Protein AF-A0A924WJT1-F1 (afdb_monomer_lite)

pLDDT: mean 76.84, std 13.95, range [46.31, 95.0]

Structure (mmCIF, N/CA/C/O backbone):
data_AF-A0A924WJT1-F1
#
_entry.id   AF-A0A924WJT1-F1
#
loop_
_atom_site.group_PDB
_atom_site.id
_atom_site.type_symbol
_atom_site.label_atom_id
_atom_site.label_alt_id
_atom_site.label_comp_id
_atom_site.label_asym_id
_atom_site.label_entity_id
_atom_site.label_seq_id
_atom_site.pdbx_PDB_ins_code
_atom_site.Cartn_x
_atom_site.Cartn_y
_atom_site.Cartn_z
_atom_site.occupancy
_atom_site.B_iso_or_equiv
_atom_site.auth_seq_id
_atom_site.auth_comp_id
_atom_site.auth_asym_id
_atom_site.auth_atom_id
_atom_site.pdbx_PDB_model_num
ATOM 1 N N . MET A 1 1 ? 14.708 37.647 11.989 1.00 60.41 1 MET A N 1
ATOM 2 C CA . MET A 1 1 ? 13.889 36.568 12.599 1.00 60.41 1 MET A CA 1
ATOM 3 C C . MET A 1 1 ? 12.780 36.059 11.674 1.00 60.41 1 MET A C 1
ATOM 5 O O . MET A 1 1 ? 12.821 34.887 11.336 1.00 60.41 1 MET A O 1
ATOM 9 N N . LYS A 1 2 ? 11.864 36.901 11.164 1.00 67.12 2 LYS A N 1
ATOM 10 C CA . LYS A 1 2 ? 10.771 36.461 10.258 1.00 67.12 2 LYS A CA 1
ATOM 11 C C . LYS A 1 2 ? 11.234 35.716 8.988 1.00 67.12 2 LYS A C 1
ATOM 13 O O . LYS A 1 2 ? 10.602 34.750 8.590 1.00 67.12 2 LYS A O 1
ATOM 18 N N . LYS A 1 3 ? 12.367 36.116 8.393 1.00 70.69 3 LYS A N 1
ATOM 19 C CA . LYS A 1 3 ? 12.924 35.493 7.174 1.00 70.69 3 LYS A CA 1
ATOM 20 C C . LYS A 1 3 ? 13.414 34.051 7.388 1.00 70.69 3 LYS A C 1
ATOM 22 O O . LYS A 1 3 ? 13.199 33.212 6.528 1.00 70.69 3 LYS A O 1
ATOM 27 N N . HIS A 1 4 ? 14.010 33.751 8.545 1.00 77.12 4 HIS A N 1
ATOM 28 C CA . HIS A 1 4 ? 14.451 32.389 8.883 1.00 77.12 4 HIS A CA 1
ATOM 29 C C . HIS A 1 4 ? 13.271 31.475 9.222 1.00 77.12 4 HIS A C 1
ATOM 31 O O . HIS A 1 4 ? 13.292 30.298 8.890 1.00 77.12 4 HIS A O 1
ATOM 37 N N . LEU A 1 5 ? 12.218 32.037 9.822 1.00 77.81 5 LEU A N 1
ATOM 38 C CA . LEU A 1 5 ? 10.979 31.320 10.122 1.00 77.81 5 LEU A CA 1
ATOM 39 C C . LEU A 1 5 ? 10.220 30.950 8.836 1.00 77.81 5 LEU A C 1
ATOM 41 O O . LEU A 1 5 ? 9.711 29.841 8.721 1.00 77.81 5 LEU A O 1
ATOM 45 N N . LEU A 1 6 ? 10.231 31.843 7.840 1.00 82.25 6 LEU A N 1
ATOM 46 C CA . LEU A 1 6 ? 9.709 31.570 6.499 1.00 82.25 6 LEU A CA 1
ATOM 47 C C . LEU A 1 6 ? 10.508 30.462 5.792 1.00 82.25 6 LEU A C 1
ATOM 49 O O . LEU A 1 6 ? 9.922 29.545 5.231 1.00 82.25 6 LEU A O 1
ATOM 53 N N . PHE A 1 7 ? 11.841 30.519 5.857 1.00 81.25 7 PHE A N 1
ATOM 54 C CA . PHE A 1 7 ? 12.711 29.515 5.238 1.00 81.25 7 PHE A CA 1
ATOM 55 C C . PHE A 1 7 ? 12.504 28.123 5.851 1.00 81.25 7 PHE A C 1
ATOM 57 O O . PHE A 1 7 ? 12.396 27.132 5.137 1.00 81.25 7 PHE A O 1
ATOM 64 N N . LEU A 1 8 ? 12.370 28.060 7.177 1.00 82.06 8 LEU A N 1
ATOM 65 C CA . LEU A 1 8 ? 12.122 26.817 7.899 1.00 82.06 8 LEU A CA 1
ATOM 66 C C . LEU A 1 8 ? 10.729 26.243 7.593 1.00 82.06 8 LEU A C 1
ATOM 68 O O . LEU A 1 8 ? 10.598 25.034 7.432 1.00 82.06 8 LEU A O 1
ATOM 72 N N . ALA A 1 9 ? 9.713 27.097 7.429 1.00 82.06 9 ALA A N 1
ATOM 73 C CA . ALA A 1 9 ? 8.381 26.676 6.994 1.00 82.06 9 ALA A CA 1
ATOM 74 C C . ALA A 1 9 ? 8.383 26.096 5.566 1.00 82.06 9 ALA A C 1
ATOM 76 O O . ALA A 1 9 ? 7.733 25.083 5.321 1.00 82.06 9 ALA A O 1
ATOM 77 N N . ILE A 1 10 ? 9.153 26.684 4.642 1.00 81.44 10 ILE A N 1
ATOM 78 C CA . ILE A 1 10 ? 9.308 26.169 3.270 1.00 81.44 10 ILE A CA 1
ATOM 79 C C . ILE A 1 10 ? 10.002 24.799 3.282 1.00 81.44 10 ILE A C 1
ATOM 81 O O . ILE A 1 10 ? 9.526 23.865 2.641 1.00 81.44 10 ILE A O 1
ATOM 85 N N . CYS A 1 11 ? 11.071 24.636 4.070 1.00 77.88 11 CYS A N 1
ATOM 86 C CA . CYS A 1 11 ? 11.746 23.344 4.223 1.00 77.88 11 CYS A CA 1
ATOM 87 C C . CYS A 1 11 ? 10.828 22.255 4.808 1.00 77.88 11 CYS A C 1
ATOM 89 O O . CYS A 1 11 ? 10.923 21.101 4.397 1.00 77.88 11 CYS A O 1
ATOM 91 N N . LEU A 1 12 ? 9.933 22.609 5.735 1.00 75.06 12 LEU A N 1
ATOM 92 C CA . LEU A 1 12 ? 8.971 21.676 6.334 1.00 75.06 12 LEU A CA 1
ATOM 93 C C . LEU A 1 12 ? 7.857 21.267 5.361 1.00 75.06 12 LEU A C 1
ATOM 95 O O . LEU A 1 12 ? 7.442 20.113 5.369 1.00 75.06 12 LEU A O 1
ATOM 99 N N . LEU A 1 13 ? 7.406 22.178 4.494 1.00 68.31 13 LEU A N 1
ATOM 100 C CA . LEU A 1 13 ? 6.391 21.885 3.477 1.00 68.31 13 LEU A CA 1
ATOM 101 C C . LEU A 1 13 ? 6.925 20.971 2.362 1.00 68.31 13 LEU A C 1
ATOM 103 O O . LEU A 1 13 ? 6.201 20.087 1.907 1.00 68.31 13 LEU A O 1
ATOM 107 N N . CYS A 1 14 ? 8.199 21.104 1.976 1.00 62.06 14 CYS A N 1
ATOM 108 C CA . CYS A 1 14 ? 8.817 20.230 0.969 1.00 62.06 14 CYS A CA 1
ATOM 109 C C . CYS A 1 14 ? 8.945 18.762 1.418 1.00 62.06 14 CYS A C 1
ATOM 111 O O . CYS A 1 14 ? 9.008 17.871 0.578 1.00 62.06 14 CYS A O 1
ATOM 113 N N . GLN A 1 15 ? 8.952 18.487 2.726 1.00 59.19 15 GLN A N 1
ATOM 114 C CA . GLN A 1 15 ? 9.058 17.122 3.264 1.00 59.19 15 GLN A CA 1
ATOM 115 C C . GLN A 1 15 ? 7.746 16.324 3.130 1.00 59.19 15 GLN A C 1
ATOM 117 O O . GLN A 1 15 ? 7.765 15.097 3.181 1.00 59.19 15 GLN A O 1
ATOM 122 N N . ILE A 1 16 ? 6.601 16.992 2.938 1.00 58.28 16 ILE A N 1
ATOM 123 C CA . ILE A 1 16 ? 5.276 16.345 2.926 1.00 58.28 16 ILE A CA 1
ATOM 124 C C . ILE A 1 16 ? 5.016 15.619 1.594 1.00 58.28 16 ILE A C 1
ATOM 126 O O . ILE A 1 16 ? 4.331 14.598 1.568 1.00 58.28 16 ILE A O 1
ATOM 130 N N . ALA A 1 17 ? 5.607 16.090 0.492 1.00 53.09 17 ALA A N 1
ATOM 131 C CA . ALA A 1 17 ? 5.424 15.487 -0.830 1.00 53.09 17 ALA A CA 1
ATOM 132 C C . ALA A 1 17 ? 6.140 14.130 -0.993 1.00 53.09 17 ALA A C 1
ATOM 134 O O . ALA A 1 17 ? 5.740 13.324 -1.827 1.00 53.09 17 ALA A O 1
ATOM 135 N N . GLY A 1 18 ? 7.172 13.848 -0.188 1.00 52.66 18 GLY A N 1
ATOM 136 C CA . GLY A 1 18 ? 8.034 12.671 -0.360 1.00 52.66 18 GLY A CA 1
ATOM 137 C C . GLY A 1 18 ? 7.516 11.357 0.235 1.00 52.66 18 GLY A C 1
ATOM 138 O O . GLY A 1 18 ? 8.178 10.335 0.085 1.00 52.66 18 GLY A O 1
ATOM 139 N N . ILE A 1 19 ? 6.374 11.355 0.934 1.00 55.25 19 ILE A N 1
ATOM 140 C CA . ILE A 1 19 ? 5.909 10.185 1.714 1.00 55.25 19 ILE A CA 1
ATOM 141 C C . ILE A 1 19 ? 4.633 9.557 1.121 1.00 55.25 19 ILE A C 1
ATOM 143 O O . ILE A 1 19 ? 4.160 8.520 1.586 1.00 55.25 19 ILE A O 1
ATOM 147 N N . SER A 1 20 ? 4.064 10.135 0.062 1.00 53.59 20 SER A N 1
ATOM 148 C CA . SER A 1 20 ? 2.822 9.613 -0.508 1.00 53.59 20 SER A CA 1
ATOM 149 C C . SER A 1 20 ? 3.093 8.477 -1.500 1.00 53.59 20 SER A C 1
ATOM 151 O O . SER A 1 20 ? 3.482 8.715 -2.641 1.00 53.59 20 SER A O 1
ATOM 153 N N . GLN A 1 21 ? 2.858 7.227 -1.081 1.00 66.00 21 GLN A N 1
ATOM 154 C CA . GLN A 1 21 ? 2.822 6.054 -1.968 1.00 66.00 21 GLN A CA 1
ATOM 155 C C . GLN A 1 21 ? 1.516 6.042 -2.776 1.00 66.00 21 GLN A C 1
ATOM 157 O O . GLN A 1 21 ? 0.631 5.208 -2.576 1.00 66.00 21 GLN A O 1
ATOM 162 N N . THR A 1 22 ? 1.366 7.041 -3.639 1.00 77.50 22 THR A N 1
ATOM 163 C CA . THR A 1 22 ? 0.240 7.142 -4.569 1.00 77.50 22 THR A CA 1
ATOM 164 C C . THR A 1 22 ? 0.435 6.211 -5.757 1.00 77.50 22 THR A C 1
ATOM 166 O O . THR A 1 22 ? 1.542 5.763 -6.054 1.00 77.50 22 THR A O 1
ATOM 169 N N . LEU A 1 23 ? -0.683 5.875 -6.391 1.00 83.50 23 LEU A N 1
ATOM 170 C CA . LEU A 1 23 ? -0.700 5.179 -7.669 1.00 83.50 23 LEU A CA 1
ATOM 171 C C . LEU A 1 23 ? 0.066 6.038 -8.694 1.00 83.50 23 LEU A C 1
ATOM 173 O O . LEU A 1 23 ? -0.112 7.259 -8.665 1.00 83.5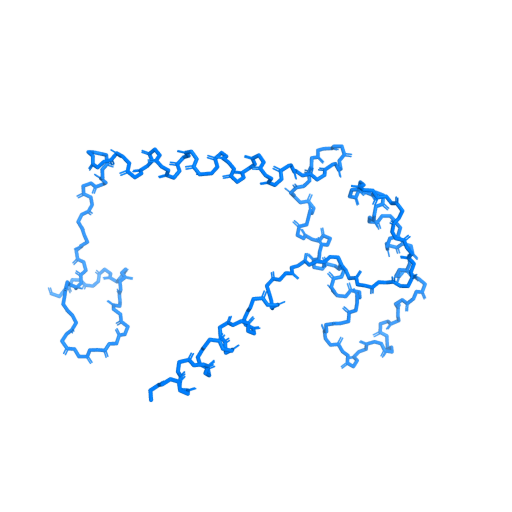0 23 LEU A O 1
ATOM 177 N N . PRO A 1 24 ? 0.933 5.457 -9.542 1.00 83.38 24 PRO A N 1
ATOM 178 C CA . PRO A 1 24 ? 1.688 6.247 -10.505 1.00 83.38 24 PRO A CA 1
ATOM 179 C C . PRO A 1 24 ? 0.757 6.932 -11.504 1.00 83.38 24 PRO A C 1
ATOM 181 O O . PRO A 1 24 ? -0.336 6.443 -11.793 1.00 83.38 24 PRO A O 1
ATOM 184 N N . GLU A 1 25 ? 1.213 8.061 -12.035 1.00 81.88 25 GLU A N 1
ATOM 185 C CA . GL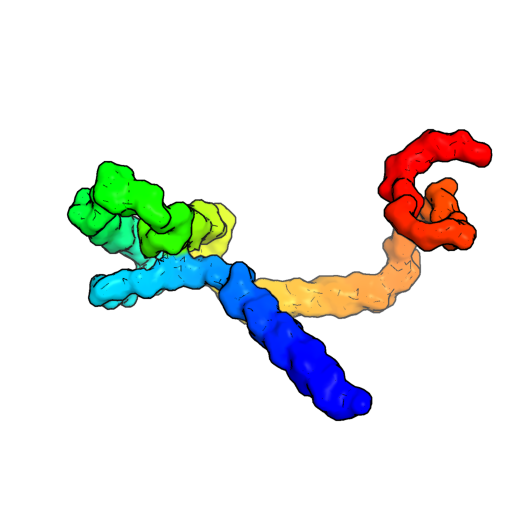U A 1 25 ? 0.574 8.702 -13.178 1.00 81.88 25 GLU A CA 1
ATOM 186 C C . GLU A 1 25 ? 0.914 7.882 -14.427 1.00 81.88 25 GLU A C 1
ATOM 188 O O . GLU A 1 25 ? 2.085 7.635 -14.719 1.00 81.88 25 GLU A O 1
ATOM 193 N N . VAL A 1 26 ? -0.126 7.398 -15.101 1.00 84.25 26 VAL A N 1
ATOM 194 C CA . VAL A 1 26 ? -0.046 6.556 -16.297 1.00 84.25 26 VAL A CA 1
ATOM 195 C C . VAL A 1 26 ? -0.979 7.157 -17.342 1.00 84.25 26 VAL A C 1
ATOM 197 O O . VAL A 1 26 ? -2.037 7.679 -16.981 1.00 84.25 26 VAL A O 1
ATOM 200 N N . ASP A 1 27 ? -0.620 7.063 -18.620 1.00 81.88 27 ASP A N 1
ATOM 201 C CA . ASP A 1 27 ? -1.400 7.660 -19.712 1.00 81.88 27 ASP A CA 1
ATOM 202 C C . ASP A 1 27 ? -2.788 7.020 -19.871 1.00 81.88 27 ASP A C 1
ATOM 204 O O . ASP A 1 27 ? -3.744 7.658 -20.321 1.00 81.88 27 ASP A O 1
ATOM 208 N N . THR A 1 28 ? -2.940 5.761 -19.452 1.00 82.25 28 THR A N 1
ATOM 209 C CA . THR A 1 28 ? -4.234 5.079 -19.466 1.00 82.25 28 THR A CA 1
ATOM 210 C C . THR A 1 28 ? -5.087 5.460 -18.252 1.00 82.25 28 THR A C 1
ATOM 212 O O . THR A 1 28 ? -4.662 5.231 -17.114 1.00 82.25 28 THR A O 1
ATOM 215 N N . PRO A 1 29 ? -6.329 5.950 -18.444 1.00 84.88 29 PRO A N 1
ATOM 216 C CA . PRO A 1 29 ? -7.211 6.267 -17.332 1.00 84.88 29 PRO A CA 1
ATOM 217 C C . PRO A 1 29 ? -7.616 4.996 -16.579 1.00 84.88 29 PRO A C 1
ATOM 219 O O . PRO A 1 29 ? -8.115 4.020 -17.150 1.00 84.88 29 PRO A O 1
ATOM 222 N N . ILE A 1 30 ? -7.437 5.024 -15.264 1.00 85.19 30 ILE A N 1
ATOM 223 C CA . ILE A 1 30 ? -7.745 3.897 -14.386 1.00 85.19 30 ILE A CA 1
ATOM 224 C C . ILE A 1 30 ? -9.248 3.877 -14.141 1.00 85.19 30 ILE A C 1
ATOM 226 O O . ILE A 1 30 ? -9.818 4.799 -13.556 1.00 85.19 30 ILE A O 1
ATOM 230 N N . THR A 1 31 ? -9.904 2.844 -14.661 1.00 83.44 31 THR A N 1
ATOM 231 C CA . THR A 1 31 ? -11.370 2.811 -14.772 1.00 83.44 31 THR A CA 1
ATOM 232 C C . THR A 1 31 ? -12.027 2.248 -13.514 1.00 83.44 31 THR A C 1
ATOM 234 O O . THR A 1 31 ? -13.166 2.590 -13.196 1.00 83.44 31 THR A O 1
ATOM 237 N N . SER A 1 32 ? -11.300 1.402 -12.781 1.00 87.62 32 SER A N 1
ATOM 238 C CA . SER A 1 32 ? -11.806 0.716 -11.597 1.00 87.62 32 SER A CA 1
ATOM 239 C C . SER A 1 32 ? -11.383 1.373 -10.284 1.00 87.62 32 SER A C 1
ATOM 241 O O . SER A 1 32 ? -10.359 2.045 -10.178 1.00 87.62 32 SER A O 1
ATOM 243 N N . ARG A 1 33 ? -12.192 1.132 -9.249 1.00 88.31 33 ARG A N 1
ATOM 244 C CA . ARG A 1 33 ? -11.894 1.438 -7.843 1.00 88.31 33 ARG A CA 1
ATOM 245 C C . ARG A 1 33 ? -11.540 0.196 -7.023 1.00 88.31 33 ARG A C 1
ATOM 247 O O . ARG A 1 33 ? -11.299 0.327 -5.825 1.00 88.31 33 ARG A O 1
ATOM 254 N N . ASN A 1 34 ? -11.542 -0.988 -7.632 1.00 94.06 34 ASN A N 1
ATOM 255 C CA . ASN A 1 34 ? -11.187 -2.244 -6.984 1.00 94.06 34 ASN A CA 1
ATOM 256 C C . ASN A 1 34 ? -9.696 -2.544 -7.186 1.00 94.06 34 ASN A C 1
ATOM 258 O O . ASN A 1 34 ? -9.183 -2.427 -8.295 1.00 94.06 34 ASN A O 1
ATOM 262 N N . TYR A 1 35 ? -9.000 -2.955 -6.126 1.00 94.31 35 TYR A N 1
ATOM 263 C CA . TYR A 1 35 ? -7.567 -3.243 -6.177 1.00 94.31 35 TYR A CA 1
ATOM 264 C C . TYR A 1 35 ? -7.195 -4.314 -7.207 1.00 94.31 35 TYR A C 1
ATOM 266 O O . TYR A 1 35 ? -6.209 -4.141 -7.923 1.00 94.31 35 TYR A O 1
ATOM 274 N N . PHE A 1 36 ? -7.970 -5.397 -7.308 1.00 95.00 36 PHE A N 1
ATOM 275 C CA . PHE A 1 36 ? -7.662 -6.497 -8.222 1.00 95.00 36 PHE A CA 1
ATOM 276 C C . PHE A 1 36 ? -7.803 -6.072 -9.682 1.00 95.00 36 PHE A C 1
ATOM 278 O O . PHE A 1 36 ? -6.930 -6.373 -10.492 1.00 95.00 36 PHE A O 1
ATOM 285 N N . GLU A 1 37 ? -8.852 -5.315 -9.998 1.00 94.94 37 GLU A N 1
ATOM 286 C CA . GLU A 1 37 ? -9.077 -4.782 -11.345 1.00 94.94 37 GLU A CA 1
ATOM 287 C C . GLU A 1 37 ? -8.006 -3.750 -11.727 1.00 94.94 37 GLU A C 1
ATOM 289 O O . GLU A 1 37 ? -7.493 -3.784 -12.843 1.00 94.94 37 GLU A O 1
ATOM 294 N N . ILE A 1 38 ? -7.601 -2.881 -10.789 1.00 93.94 38 ILE A N 1
ATOM 295 C CA . ILE A 1 38 ? -6.497 -1.931 -11.001 1.00 93.94 38 ILE A CA 1
ATOM 296 C C . ILE A 1 38 ? -5.190 -2.680 -11.286 1.00 93.94 38 ILE A C 1
ATOM 298 O O . ILE A 1 38 ? -4.477 -2.329 -12.223 1.00 93.94 38 ILE A O 1
ATOM 302 N N . CYS A 1 39 ? -4.878 -3.721 -10.506 1.00 94.31 39 CYS A N 1
ATOM 303 C CA . CYS A 1 39 ? -3.677 -4.525 -10.728 1.00 94.31 39 CYS A CA 1
ATOM 304 C C . CYS A 1 39 ? -3.720 -5.233 -12.080 1.00 94.31 39 CYS A C 1
ATOM 306 O O . CYS A 1 39 ? -2.727 -5.224 -12.790 1.00 94.31 39 CYS A O 1
ATOM 308 N N . GLN A 1 40 ? -4.863 -5.805 -12.462 1.00 94.69 40 GLN A N 1
ATOM 309 C CA . GLN A 1 40 ? -5.015 -6.465 -13.756 1.00 94.69 40 GLN A CA 1
ATOM 310 C C . GLN A 1 40 ? -4.805 -5.485 -14.919 1.00 94.69 40 GLN A C 1
ATOM 312 O O . GLN A 1 40 ? -4.112 -5.815 -15.878 1.00 94.69 40 GLN A O 1
ATOM 317 N N . GLN A 1 41 ? -5.376 -4.280 -14.825 1.00 93.38 41 GLN A N 1
ATOM 318 C CA . GLN A 1 41 ? -5.219 -3.240 -15.840 1.00 93.38 41 GLN A CA 1
ATOM 319 C C . GLN A 1 41 ? -3.757 -2.790 -15.961 1.00 93.38 41 GLN A C 1
ATOM 321 O O . GLN A 1 41 ? -3.227 -2.715 -17.066 1.00 93.38 41 GLN A O 1
ATOM 326 N N . LEU A 1 42 ? -3.098 -2.501 -14.836 1.00 92.94 42 LEU A N 1
ATOM 327 C CA . LEU A 1 42 ? -1.721 -2.007 -14.835 1.00 92.94 42 LEU A CA 1
ATOM 328 C C . LEU A 1 42 ? -0.699 -3.101 -15.156 1.00 92.94 42 LEU A C 1
ATOM 330 O O . LEU A 1 42 ? 0.290 -2.815 -15.820 1.00 92.94 42 LEU A O 1
ATOM 334 N N . ASP A 1 43 ? -0.947 -4.348 -14.754 1.00 93.94 43 ASP A N 1
ATOM 335 C CA . ASP A 1 43 ? -0.133 -5.490 -15.177 1.00 93.94 43 ASP A CA 1
ATOM 336 C C . ASP A 1 43 ? -0.190 -5.664 -16.701 1.00 93.94 43 ASP A C 1
ATOM 338 O O . ASP A 1 43 ? 0.836 -5.942 -17.311 1.00 93.94 43 ASP A O 1
ATOM 342 N N . ALA A 1 44 ? -1.357 -5.461 -17.325 1.00 93.06 44 ALA A N 1
ATOM 343 C CA . ALA A 1 44 ? -1.483 -5.500 -18.781 1.00 93.06 44 ALA A CA 1
ATOM 344 C C . ALA A 1 44 ? -0.787 -4.310 -19.462 1.00 93.06 44 ALA A C 1
ATOM 346 O O . ALA A 1 44 ? -0.126 -4.501 -20.475 1.00 93.06 44 ALA A O 1
ATOM 347 N N . TYR A 1 45 ? -0.902 -3.104 -18.895 1.00 91.69 45 TYR A N 1
ATOM 348 C CA . TYR A 1 45 ? -0.229 -1.906 -19.405 1.00 91.69 45 TYR A CA 1
ATOM 349 C C . TYR A 1 45 ? 1.298 -2.057 -19.390 1.00 91.69 45 TYR A C 1
ATOM 351 O O . TYR A 1 45 ? 1.955 -1.922 -20.416 1.00 91.69 45 TYR A O 1
ATOM 359 N N . PHE A 1 46 ? 1.868 -2.404 -18.234 1.00 91.44 46 PHE A N 1
ATOM 360 C CA . PHE A 1 46 ? 3.316 -2.545 -18.093 1.00 91.44 46 PHE A CA 1
ATOM 361 C C . PHE A 1 46 ? 3.866 -3.825 -18.732 1.00 91.44 46 PHE A C 1
ATOM 363 O O . PHE A 1 46 ? 5.075 -3.968 -18.811 1.00 91.44 46 PHE A O 1
ATOM 370 N N . ALA A 1 47 ? 3.029 -4.759 -19.187 1.00 91.00 47 ALA A N 1
ATOM 371 C CA . ALA A 1 47 ? 3.509 -5.884 -19.989 1.00 91.00 47 ALA A CA 1
ATOM 372 C C . ALA A 1 47 ? 3.918 -5.466 -21.413 1.00 91.00 47 ALA A C 1
ATOM 374 O O . ALA A 1 47 ? 4.724 -6.164 -22.020 1.00 91.00 47 ALA A O 1
ATOM 375 N N . ASP A 1 48 ? 3.347 -4.373 -21.929 1.00 88.19 48 ASP A N 1
ATOM 376 C CA . ASP A 1 48 ? 3.627 -3.832 -23.266 1.00 88.19 48 ASP A CA 1
ATOM 377 C C . ASP A 1 48 ? 4.579 -2.627 -23.197 1.00 88.19 48 ASP A C 1
ATOM 379 O O . ASP A 1 48 ? 5.492 -2.509 -24.003 1.00 88.19 48 ASP A O 1
ATOM 383 N N . GLU A 1 49 ? 4.400 -1.763 -22.192 1.00 85.38 49 GLU A N 1
ATOM 384 C CA . GLU A 1 49 ? 5.141 -0.500 -22.072 1.00 85.38 49 GLU A CA 1
ATOM 385 C C . GLU A 1 49 ? 6.533 -0.645 -21.432 1.00 85.38 49 GLU A C 1
ATOM 387 O O . GLU A 1 49 ? 7.428 0.141 -21.719 1.00 85.38 49 GLU A O 1
ATOM 392 N N . TYR A 1 50 ? 6.722 -1.593 -20.508 1.00 83.62 50 TYR A N 1
ATOM 393 C CA . TYR A 1 50 ? 7.963 -1.673 -19.732 1.00 83.62 50 TYR A CA 1
ATOM 394 C C . TYR A 1 50 ? 9.030 -2.491 -20.464 1.00 83.62 50 TYR A C 1
ATOM 396 O O . TYR A 1 50 ? 8.900 -3.713 -20.585 1.00 83.62 50 TYR A O 1
ATOM 404 N N . ASP A 1 51 ? 10.126 -1.837 -20.849 1.00 82.12 51 ASP A N 1
ATOM 405 C CA . ASP A 1 51 ? 11.329 -2.492 -21.362 1.00 82.12 51 ASP A CA 1
ATOM 406 C C . ASP A 1 51 ? 12.456 -2.416 -20.322 1.00 82.12 51 ASP A C 1
ATOM 408 O O . ASP A 1 51 ? 12.971 -1.349 -19.991 1.00 82.12 51 ASP A O 1
ATOM 412 N N . ALA A 1 52 ? 12.857 -3.575 -19.793 1.00 76.00 52 ALA A N 1
ATOM 413 C CA . ALA A 1 52 ? 13.883 -3.667 -18.759 1.00 76.00 52 ALA A CA 1
ATOM 414 C C . ALA A 1 52 ? 15.281 -3.237 -19.237 1.00 76.00 52 ALA A C 1
ATOM 416 O O . ALA A 1 52 ? 16.094 -2.836 -18.400 1.00 76.00 52 ALA A O 1
ATOM 417 N N . ASP A 1 53 ? 15.564 -3.330 -20.538 1.00 72.31 53 ASP A N 1
ATOM 418 C CA . ASP A 1 53 ? 16.862 -2.969 -21.103 1.00 72.31 53 ASP A CA 1
ATOM 419 C C . ASP A 1 53 ? 16.947 -1.454 -21.358 1.00 72.31 53 ASP A C 1
ATOM 421 O O . ASP A 1 53 ? 17.986 -0.848 -21.080 1.00 72.31 53 ASP A O 1
ATOM 425 N N . GLU A 1 54 ? 15.850 -0.817 -21.788 1.00 72.75 54 GLU A N 1
ATOM 426 C CA . GLU A 1 54 ? 15.786 0.636 -22.027 1.00 72.75 54 GLU A CA 1
ATOM 427 C C . GLU A 1 54 ? 15.547 1.452 -20.738 1.00 72.75 54 GLU A C 1
ATOM 429 O O . GLU A 1 54 ? 16.162 2.502 -20.546 1.00 72.75 54 GLU A O 1
ATOM 434 N N . ASP A 1 55 ? 14.752 0.949 -19.786 1.00 70.12 55 ASP A N 1
ATOM 435 C CA . ASP A 1 55 ? 14.387 1.673 -18.553 1.00 70.12 55 ASP A CA 1
ATOM 436 C C . ASP A 1 55 ? 15.432 1.596 -17.419 1.00 70.12 55 ASP A C 1
ATOM 438 O O . ASP A 1 55 ? 15.150 1.926 -16.258 1.00 70.12 55 ASP A O 1
ATOM 442 N N . THR A 1 56 ? 16.668 1.186 -17.715 1.00 66.81 56 THR A N 1
ATOM 443 C CA . THR A 1 56 ? 17.752 1.075 -16.718 1.00 66.81 56 THR A CA 1
ATOM 444 C C . THR A 1 56 ? 18.243 2.422 -16.175 1.00 66.81 56 THR A C 1
ATOM 446 O O . THR A 1 56 ? 18.893 2.463 -15.126 1.00 66.81 56 THR A O 1
ATOM 449 N N . GLU A 1 57 ? 17.930 3.533 -16.846 1.00 66.00 57 GLU A N 1
ATOM 450 C CA . GLU A 1 57 ? 18.484 4.855 -16.529 1.00 66.00 57 GLU A CA 1
ATOM 451 C C . GLU A 1 57 ? 17.801 5.538 -15.321 1.00 66.00 57 GLU A C 1
ATOM 453 O O . GLU A 1 57 ? 18.407 6.386 -14.658 1.00 66.00 57 GLU A O 1
ATOM 458 N N . CYS A 1 58 ? 16.572 5.138 -14.958 1.00 68.00 58 CYS A N 1
ATOM 459 C CA . CYS A 1 58 ? 15.816 5.735 -13.850 1.00 68.00 58 CYS A CA 1
ATOM 460 C C . CYS A 1 58 ? 15.374 4.706 -12.797 1.00 68.00 58 CYS A C 1
ATOM 462 O O . CYS A 1 58 ? 14.435 3.937 -12.985 1.00 68.00 58 CYS A O 1
ATOM 464 N N . TRP A 1 59 ? 15.997 4.769 -11.616 1.00 72.38 59 TRP A N 1
ATOM 465 C CA . TRP A 1 59 ? 15.722 3.877 -10.480 1.00 72.38 59 TRP A CA 1
ATOM 466 C C . TRP A 1 59 ? 14.304 3.990 -9.877 1.00 72.38 59 TRP A C 1
ATOM 468 O O . TRP A 1 59 ? 13.897 3.109 -9.120 1.00 72.38 59 TRP A O 1
ATOM 478 N N . ASP A 1 60 ? 13.557 5.061 -10.174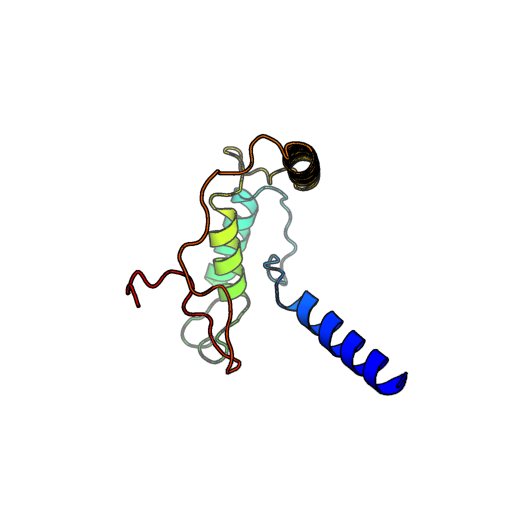 1.00 78.62 60 ASP A N 1
ATOM 479 C CA . ASP A 1 60 ? 12.191 5.308 -9.674 1.00 78.62 60 ASP A CA 1
ATOM 480 C C . ASP A 1 60 ? 11.229 5.650 -10.829 1.00 78.62 60 ASP A C 1
ATOM 482 O O . ASP A 1 60 ? 10.496 6.646 -10.799 1.00 78.62 60 ASP A O 1
ATOM 486 N N . ASN A 1 61 ? 11.256 4.822 -11.876 1.00 85.56 61 ASN A N 1
ATOM 487 C CA . ASN A 1 61 ? 10.320 4.904 -12.996 1.00 85.56 61 ASN A CA 1
ATOM 488 C C . ASN A 1 61 ? 8.869 4.554 -12.576 1.00 85.56 61 ASN A C 1
ATOM 490 O O . ASN A 1 61 ? 8.592 4.115 -11.451 1.00 85.56 61 ASN A O 1
ATOM 494 N N . SER A 1 62 ? 7.911 4.773 -13.482 1.00 87.75 62 SER A N 1
ATOM 495 C CA . SER A 1 62 ? 6.483 4.539 -13.215 1.00 87.75 62 SER A CA 1
ATOM 496 C C . SER A 1 62 ? 6.170 3.078 -12.874 1.00 87.75 62 SER A C 1
ATOM 498 O O . SER A 1 62 ? 5.332 2.825 -12.004 1.00 87.75 62 SER A O 1
ATOM 500 N N . PHE A 1 63 ? 6.890 2.123 -13.468 1.00 88.81 63 PHE A N 1
ATOM 501 C CA . PHE A 1 63 ? 6.752 0.702 -13.156 1.00 88.81 63 PHE A CA 1
ATOM 502 C C . PHE A 1 63 ? 7.194 0.378 -11.721 1.00 88.81 63 PHE A C 1
ATOM 504 O O . PHE A 1 63 ? 6.468 -0.276 -10.973 1.00 88.81 63 PHE A O 1
ATOM 511 N N . VAL A 1 64 ? 8.338 0.896 -11.272 1.00 88.38 64 VAL A N 1
ATOM 512 C CA . VAL A 1 64 ? 8.833 0.716 -9.897 1.00 88.38 64 VAL A CA 1
ATOM 513 C C . VAL A 1 64 ? 7.862 1.327 -8.883 1.00 88.38 64 VAL A C 1
ATOM 515 O O . VAL A 1 64 ? 7.571 0.717 -7.847 1.00 88.38 64 VAL A O 1
ATOM 518 N N . LYS A 1 65 ? 7.303 2.505 -9.183 1.00 89.00 65 LYS A N 1
ATOM 519 C CA . LYS A 1 65 ? 6.261 3.137 -8.357 1.00 89.00 65 LYS A CA 1
ATOM 520 C C . LYS A 1 65 ? 5.004 2.274 -8.280 1.00 89.00 65 LYS A C 1
ATOM 522 O O . LYS A 1 65 ? 4.485 2.064 -7.180 1.00 89.00 65 LYS A O 1
ATOM 527 N N . TYR A 1 66 ? 4.560 1.724 -9.412 1.00 92.06 66 TYR A N 1
ATOM 528 C CA . TYR A 1 66 ? 3.454 0.771 -9.466 1.00 92.06 66 TYR A CA 1
ATOM 529 C C . TYR A 1 66 ? 3.730 -0.458 -8.593 1.00 92.06 66 TYR A C 1
ATOM 531 O O . TYR A 1 66 ? 2.903 -0.797 -7.750 1.00 92.06 66 TYR A O 1
ATOM 539 N N . GLN A 1 67 ? 4.904 -1.080 -8.707 1.00 91.31 67 GLN A N 1
ATOM 540 C CA . GLN A 1 67 ? 5.256 -2.258 -7.906 1.00 91.31 67 GLN A CA 1
ATOM 541 C C . GLN A 1 67 ? 5.270 -1.959 -6.403 1.00 91.31 67 GLN A C 1
ATOM 543 O O . GLN A 1 67 ? 4.761 -2.745 -5.600 1.00 91.31 67 GLN A O 1
ATOM 548 N N . ARG A 1 68 ? 5.790 -0.791 -6.004 1.00 90.69 68 ARG A N 1
ATOM 549 C CA . ARG A 1 68 ? 5.773 -0.334 -4.607 1.00 90.69 68 ARG A CA 1
ATOM 550 C C . ARG A 1 68 ? 4.342 -0.162 -4.098 1.00 90.69 68 ARG A C 1
ATOM 552 O O . ARG A 1 68 ? 4.018 -0.639 -3.010 1.00 90.69 68 ARG A O 1
ATOM 559 N N . TRP A 1 69 ? 3.483 0.468 -4.898 1.00 92.94 69 TRP A N 1
ATOM 560 C CA . TRP A 1 69 ? 2.063 0.630 -4.594 1.00 92.94 69 TRP A CA 1
ATOM 561 C C . TRP A 1 69 ? 1.338 -0.724 -4.502 1.00 92.94 69 TRP A C 1
ATOM 563 O O . TRP A 1 69 ? 0.629 -0.978 -3.525 1.00 92.94 69 TRP A O 1
ATOM 573 N N . LYS A 1 70 ? 1.570 -1.627 -5.464 1.00 94.19 70 LYS A N 1
ATOM 574 C CA . LYS A 1 70 ? 0.981 -2.972 -5.528 1.00 94.19 70 LYS A CA 1
ATOM 575 C C . LYS A 1 70 ? 1.340 -3.788 -4.292 1.00 94.19 70 LYS A C 1
ATOM 577 O O . LYS A 1 70 ? 0.452 -4.372 -3.670 1.00 94.19 70 LYS A O 1
ATOM 582 N N . TRP A 1 71 ? 2.618 -3.784 -3.908 1.00 92.44 71 TRP A N 1
ATOM 583 C CA . TRP A 1 71 ? 3.115 -4.455 -2.707 1.00 92.44 71 TRP A CA 1
ATOM 584 C C . TRP A 1 71 ? 2.520 -3.866 -1.426 1.00 92.44 71 TRP A C 1
ATOM 586 O O . TRP A 1 71 ? 2.099 -4.611 -0.543 1.00 92.44 71 TRP A O 1
ATOM 596 N N . TRP A 1 72 ? 2.441 -2.536 -1.329 1.00 91.50 72 TRP A N 1
ATOM 597 C CA . TRP A 1 72 ? 1.865 -1.867 -0.165 1.00 91.50 72 TRP A CA 1
ATOM 598 C C . TRP A 1 72 ? 0.392 -2.233 0.037 1.00 91.50 72 TRP A C 1
ATOM 600 O O . TRP A 1 72 ? -0.030 -2.511 1.160 1.00 91.50 72 TRP A O 1
ATOM 610 N N . TRP A 1 73 ? -0.403 -2.271 -1.030 1.00 92.38 73 TRP A N 1
ATOM 611 C CA . TRP A 1 73 ? -1.836 -2.532 -0.907 1.00 92.38 73 TRP A CA 1
ATOM 612 C C . TRP A 1 73 ? -2.214 -4.007 -0.806 1.00 92.38 73 TRP A C 1
ATOM 614 O O . TRP A 1 73 ? -3.272 -4.290 -0.249 1.00 92.38 73 TRP A O 1
ATOM 624 N N . ARG A 1 74 ? -1.341 -4.932 -1.228 1.00 92.44 74 ARG A N 1
ATOM 625 C CA . ARG A 1 74 ? -1.585 -6.387 -1.226 1.00 92.44 74 ARG A CA 1
ATOM 626 C C . ARG A 1 74 ? -2.233 -6.908 0.059 1.00 92.44 74 ARG A C 1
ATOM 628 O O . ARG A 1 74 ? -3.207 -7.645 -0.005 1.00 92.44 74 ARG A O 1
ATOM 635 N N . ASP A 1 75 ? -1.711 -6.491 1.211 1.00 92.25 75 ASP A N 1
ATOM 636 C CA . ASP A 1 75 ? -2.141 -6.999 2.523 1.00 92.25 75 ASP A CA 1
ATOM 637 C C . ASP A 1 75 ? -3.078 -6.021 3.266 1.00 92.25 75 ASP A C 1
ATOM 639 O O . ASP A 1 75 ? -3.417 -6.235 4.428 1.00 92.25 75 ASP A O 1
ATOM 643 N N . ARG A 1 76 ? -3.455 -4.902 2.629 1.00 90.62 76 ARG A N 1
ATOM 644 C CA . ARG A 1 76 ? -4.233 -3.802 3.238 1.00 90.62 76 ARG A CA 1
ATOM 645 C C . ARG A 1 76 ? -5.625 -3.636 2.638 1.00 90.62 76 ARG A C 1
ATOM 647 O O . ARG A 1 76 ? -6.402 -2.821 3.134 1.00 90.62 76 ARG A O 1
ATOM 654 N N . VAL A 1 77 ? -5.926 -4.368 1.574 1.00 93.19 77 VAL A N 1
ATOM 655 C CA . VAL A 1 77 ? -7.248 -4.410 0.947 1.00 93.19 77 VAL A CA 1
ATOM 656 C C . VAL A 1 77 ? -8.117 -5.483 1.592 1.00 93.19 77 VAL A C 1
ATOM 658 O O . VAL A 1 77 ? -7.625 -6.414 2.228 1.00 93.19 77 VAL A O 1
ATOM 661 N N . GLN A 1 78 ? -9.428 -5.328 1.454 1.00 92.00 78 GLN A N 1
ATOM 662 C CA . GLN A 1 78 ? -10.390 -6.337 1.878 1.00 92.00 78 GLN A CA 1
ATOM 663 C C . GLN A 1 78 ? -10.337 -7.561 0.951 1.00 92.00 78 GLN A C 1
ATOM 665 O O . GLN A 1 78 ? -9.753 -7.522 -0.132 1.00 92.00 78 GLN A O 1
ATOM 670 N N . THR A 1 79 ? -10.963 -8.665 1.363 1.00 91.88 79 THR A N 1
ATOM 671 C CA . THR A 1 79 ? -10.972 -9.925 0.594 1.00 91.88 79 THR A CA 1
ATOM 672 C C . THR A 1 79 ? -11.654 -9.805 -0.768 1.00 91.88 79 THR A C 1
ATOM 674 O O . THR A 1 79 ? -11.372 -10.588 -1.666 1.00 91.88 79 THR A O 1
ATOM 677 N N . ASP A 1 80 ? -12.553 -8.835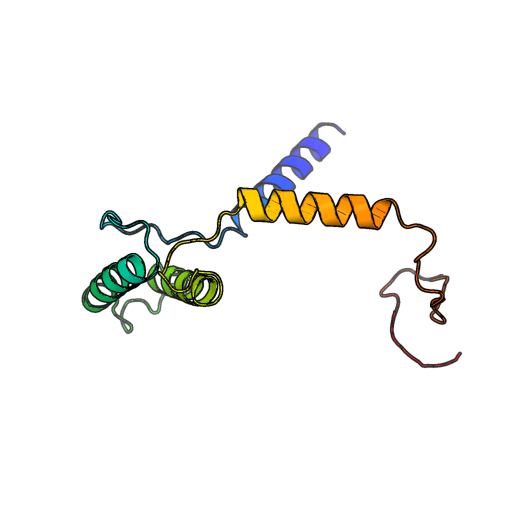 -0.920 1.00 92.25 80 ASP A N 1
ATOM 678 C CA . ASP A 1 80 ? -13.230 -8.487 -2.170 1.00 92.25 80 ASP A CA 1
ATOM 679 C C . ASP A 1 80 ? -12.415 -7.514 -3.047 1.00 92.25 80 ASP A C 1
ATOM 681 O O . ASP A 1 80 ? -12.842 -7.175 -4.148 1.00 92.25 80 ASP A O 1
ATOM 685 N N . GLY A 1 81 ? -11.244 -7.061 -2.585 1.00 91.38 81 GLY A N 1
ATOM 686 C CA . GLY A 1 81 ? -10.397 -6.083 -3.271 1.00 91.38 81 GLY A CA 1
ATOM 687 C C . GLY A 1 81 ? -10.803 -4.631 -3.016 1.00 91.38 81 GLY A C 1
ATOM 688 O O . GLY A 1 81 ? -10.217 -3.718 -3.603 1.00 91.38 81 GLY A O 1
ATOM 689 N N . ALA A 1 82 ? -11.786 -4.383 -2.145 1.00 93.25 82 ALA A N 1
ATOM 690 C CA . ALA A 1 82 ? -12.166 -3.033 -1.766 1.00 93.25 82 ALA A CA 1
ATOM 691 C C . ALA A 1 82 ? -11.105 -2.398 -0.857 1.00 93.25 82 ALA A C 1
ATOM 693 O O . ALA A 1 82 ? -10.581 -3.012 0.080 1.00 93.25 82 ALA A O 1
ATOM 694 N N . PHE A 1 83 ? -10.815 -1.119 -1.096 1.00 91.94 83 PHE A N 1
ATOM 695 C CA . PHE A 1 83 ? -9.950 -0.354 -0.206 1.00 91.94 83 PHE A CA 1
ATOM 696 C C . PHE A 1 83 ? -10.630 -0.129 1.155 1.00 91.94 83 PHE A C 1
ATOM 698 O O . PHE A 1 83 ? -11.848 0.072 1.225 1.00 91.94 83 PHE A O 1
ATOM 705 N N . PRO A 1 84 ? -9.866 -0.146 2.259 1.00 89.50 84 PRO A N 1
ATOM 706 C CA . PRO A 1 84 ? -10.405 0.123 3.581 1.00 89.50 84 PRO A CA 1
ATOM 707 C C . PRO A 1 84 ? -10.888 1.572 3.682 1.00 89.50 84 PRO A C 1
ATOM 709 O O . PRO A 1 84 ? -10.335 2.494 3.075 1.00 89.50 84 PRO A O 1
ATOM 712 N N . ASN A 1 85 ? -11.908 1.799 4.508 1.00 89.06 85 ASN A N 1
ATOM 713 C CA . ASN A 1 85 ? -12.365 3.149 4.803 1.00 89.06 85 ASN A CA 1
ATOM 714 C C . ASN A 1 85 ? -11.369 3.846 5.747 1.00 89.06 85 ASN A C 1
ATOM 716 O O . ASN A 1 85 ? -11.466 3.747 6.971 1.00 89.06 85 ASN A O 1
ATOM 720 N N . LEU A 1 86 ? -10.428 4.584 5.154 1.00 85.19 86 LEU A N 1
ATOM 721 C CA . LEU A 1 86 ? -9.377 5.335 5.851 1.00 85.19 86 LEU A CA 1
ATOM 722 C C . LEU A 1 86 ? -9.938 6.291 6.914 1.00 85.19 86 LEU A C 1
ATOM 724 O O . LEU A 1 86 ? -9.353 6.450 7.984 1.00 85.19 86 LEU A O 1
ATOM 728 N N . ARG A 1 87 ? -11.097 6.910 6.649 1.00 85.62 87 ARG A N 1
ATOM 729 C CA . ARG A 1 87 ? -11.743 7.827 7.598 1.00 85.62 87 ARG A CA 1
ATOM 730 C C . ARG A 1 87 ? -12.249 7.085 8.829 1.00 85.62 87 ARG A C 1
ATOM 732 O O . ARG A 1 87 ? -12.069 7.574 9.940 1.00 85.62 87 ARG A O 1
ATOM 739 N N . ALA A 1 88 ? -12.882 5.931 8.638 1.00 87.56 88 ALA A N 1
ATOM 740 C CA . ALA A 1 88 ? -13.350 5.108 9.748 1.00 87.56 88 ALA A CA 1
ATOM 741 C C . ALA A 1 88 ? -12.169 4.626 10.604 1.00 87.56 88 ALA A C 1
ATOM 743 O O . ALA A 1 88 ? -12.185 4.804 11.819 1.00 87.56 88 ALA A O 1
ATOM 744 N N . GLN A 1 89 ? -11.102 4.140 9.963 1.00 85.06 89 GLN A N 1
ATOM 745 C CA . GLN A 1 89 ? -9.890 3.692 10.651 1.00 85.06 89 GLN A CA 1
ATOM 746 C C . GLN A 1 89 ? -9.228 4.815 11.462 1.00 85.06 89 GLN A C 1
ATOM 748 O O . GLN A 1 89 ? -8.816 4.602 12.601 1.00 85.06 89 GLN A O 1
ATOM 753 N N . TRP A 1 90 ? -9.160 6.027 10.905 1.00 86.00 90 TRP A N 1
ATOM 754 C CA . TRP A 1 90 ? -8.634 7.192 11.613 1.00 86.00 90 TRP A CA 1
ATOM 755 C C . TRP A 1 90 ? -9.494 7.581 12.823 1.00 86.00 90 TRP A C 1
ATOM 757 O O . TRP A 1 90 ? -8.955 7.854 13.896 1.00 86.00 90 TRP A O 1
ATOM 767 N N . LEU A 1 91 ? -10.824 7.561 12.682 1.00 89.69 91 LEU A N 1
ATOM 768 C CA . LEU A 1 91 ? -11.740 7.836 13.792 1.00 89.69 91 LEU A CA 1
ATOM 769 C C . LEU A 1 91 ? -11.583 6.813 14.921 1.00 89.69 91 LEU A C 1
ATOM 771 O O . LEU A 1 91 ? -11.578 7.195 16.090 1.00 89.69 91 LEU A O 1
ATOM 775 N N . ASP A 1 92 ? -11.436 5.531 14.594 1.00 86.81 92 ASP A N 1
ATOM 776 C CA . ASP A 1 92 ? -11.230 4.487 15.599 1.00 86.81 92 ASP A CA 1
ATOM 777 C C . ASP A 1 92 ? -9.867 4.613 16.280 1.00 86.81 92 ASP A C 1
ATOM 779 O O . ASP A 1 92 ? -9.789 4.569 17.510 1.00 86.81 92 ASP A O 1
ATOM 783 N N . TYR A 1 93 ? -8.807 4.892 15.517 1.00 84.88 93 TYR A N 1
ATOM 784 C CA . TYR A 1 93 ? -7.498 5.214 16.084 1.00 84.88 93 TYR A CA 1
ATOM 785 C C . TYR A 1 93 ? -7.582 6.388 17.069 1.00 84.88 93 TYR A C 1
ATOM 787 O O . TYR A 1 93 ? -7.066 6.304 18.185 1.00 84.88 93 TYR A O 1
ATOM 795 N N . GLN A 1 94 ? -8.278 7.466 16.699 1.00 86.81 94 GLN A N 1
ATOM 796 C CA . GLN A 1 94 ? -8.432 8.632 17.562 1.00 86.81 94 GLN A CA 1
ATOM 797 C C . GLN A 1 94 ? -9.180 8.297 18.859 1.00 86.81 94 GLN A C 1
ATOM 799 O O . GLN A 1 94 ? -8.770 8.758 19.924 1.00 86.81 94 GLN A O 1
ATOM 804 N N . LYS A 1 95 ? -10.229 7.464 18.809 1.00 84.44 95 LYS A N 1
ATOM 805 C CA . LYS A 1 95 ? -10.927 6.993 20.020 1.00 84.44 95 LYS A CA 1
ATOM 806 C C . LYS A 1 95 ? -9.978 6.238 20.952 1.00 84.44 95 LYS A C 1
ATOM 808 O O . LYS A 1 95 ? -9.954 6.520 22.148 1.00 84.44 95 LYS A O 1
ATOM 813 N N . HIS A 1 96 ? -9.175 5.318 20.415 1.00 77.75 96 HIS A N 1
ATOM 814 C CA . HIS A 1 96 ? -8.219 4.544 21.211 1.00 77.75 96 HIS A CA 1
ATOM 815 C C . HIS A 1 96 ? -7.093 5.408 21.786 1.00 77.75 96 HIS A C 1
ATOM 817 O O . HIS A 1 96 ? -6.720 5.230 22.944 1.00 77.75 96 HIS A O 1
ATOM 823 N N . PHE A 1 97 ? -6.591 6.379 21.023 1.00 77.62 97 PHE A N 1
ATOM 824 C CA . PHE A 1 97 ? -5.561 7.304 21.492 1.00 77.62 97 PHE A CA 1
ATOM 825 C C . PHE A 1 97 ? -6.070 8.201 22.630 1.00 77.62 97 PHE A C 1
ATOM 827 O O . PHE A 1 97 ? -5.393 8.368 23.644 1.00 77.62 97 PHE A O 1
ATOM 834 N N . VAL A 1 98 ? -7.290 8.733 22.505 1.00 73.44 98 VAL A N 1
ATOM 835 C CA . VAL A 1 98 ? -7.927 9.535 23.562 1.00 73.44 98 VAL A CA 1
ATOM 836 C C . VAL A 1 98 ? -8.191 8.688 24.811 1.00 73.44 98 VAL A C 1
ATOM 838 O O . VAL A 1 98 ? -7.907 9.140 25.918 1.00 73.44 98 VAL A O 1
ATOM 841 N N . ALA A 1 99 ? -8.660 7.448 24.651 1.00 67.06 99 ALA A N 1
ATOM 842 C CA . ALA A 1 99 ? -8.870 6.530 25.770 1.00 67.06 99 ALA A CA 1
ATOM 843 C C . ALA A 1 99 ? -7.555 6.162 26.487 1.00 67.06 99 ALA A C 1
ATOM 845 O O . ALA A 1 99 ? -7.517 6.104 27.715 1.00 67.06 99 ALA A O 1
ATOM 846 N N . ALA A 1 100 ? -6.459 5.972 25.745 1.00 64.12 100 ALA A N 1
ATOM 847 C CA . ALA A 1 100 ? -5.138 5.715 26.317 1.00 64.12 100 ALA A CA 1
ATOM 848 C C . ALA A 1 100 ? -4.580 6.932 27.078 1.00 64.12 100 ALA A C 1
ATOM 850 O O . ALA A 1 100 ? -3.980 6.772 28.138 1.00 64.12 100 ALA A O 1
ATOM 851 N N . ALA A 1 101 ? -4.823 8.154 26.588 1.00 61.53 101 ALA A N 1
ATOM 852 C CA . ALA A 1 101 ? -4.403 9.385 27.261 1.00 61.53 101 ALA A CA 1
ATOM 853 C C . ALA A 1 101 ? -5.120 9.620 28.606 1.00 61.53 101 ALA A C 1
ATOM 855 O O . ALA A 1 101 ? -4.572 10.276 29.492 1.00 61.53 101 ALA A O 1
ATOM 856 N N . GLN A 1 102 ? -6.331 9.079 28.771 1.00 60.50 102 GLN A N 1
ATOM 857 C CA . GLN A 1 102 ? -7.113 9.191 30.006 1.00 60.50 102 GLN A CA 1
ATOM 858 C C . GLN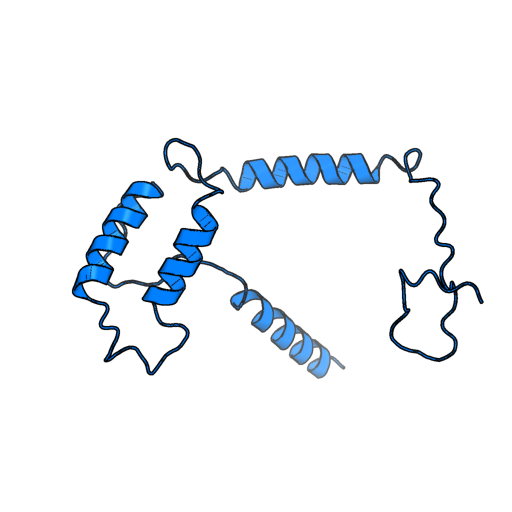 A 1 102 ? -6.735 8.149 31.069 1.00 60.50 102 GLN A C 1
ATOM 860 O O . GLN A 1 102 ? -7.077 8.321 32.235 1.00 60.50 102 GLN A O 1
ATOM 865 N N . ASN A 1 103 ? -5.988 7.103 30.708 1.00 60.09 103 ASN A N 1
ATOM 866 C CA . ASN A 1 103 ? -5.619 6.022 31.617 1.00 60.09 103 ASN A CA 1
ATOM 867 C C . ASN A 1 103 ? -4.205 6.245 32.195 1.00 60.09 103 ASN A C 1
ATOM 869 O O . ASN A 1 103 ? -3.246 5.554 31.849 1.00 60.09 103 ASN A O 1
ATOM 873 N N . ARG A 1 104 ? -4.052 7.263 33.059 1.00 57.72 104 ARG A N 1
ATOM 874 C CA . ARG A 1 104 ? -2.787 7.517 33.789 1.00 57.72 104 ARG A CA 1
ATOM 875 C C . ARG A 1 104 ? -2.490 6.464 34.863 1.00 57.72 104 ARG A C 1
ATOM 877 O O . ARG A 1 104 ? -1.328 6.322 35.230 1.00 57.72 104 ARG A O 1
ATOM 884 N N . ASP A 1 105 ? -3.498 5.719 35.310 1.00 60.88 105 ASP A N 1
ATOM 885 C CA . ASP A 1 105 ? -3.365 4.722 36.381 1.00 60.88 105 ASP A CA 1
ATOM 886 C C . ASP A 1 105 ? -2.881 3.350 35.874 1.00 60.88 105 ASP A C 1
ATOM 888 O O . ASP A 1 105 ? -2.392 2.538 36.653 1.00 60.88 105 ASP A O 1
ATOM 892 N N . GLY A 1 106 ? -2.952 3.104 34.560 1.00 60.47 106 GLY A N 1
ATOM 893 C CA . GLY A 1 106 ? -2.418 1.909 33.893 1.00 60.47 106 GLY A CA 1
ATOM 894 C C . GLY A 1 106 ? -1.017 2.090 33.301 1.00 60.47 106 GLY A C 1
ATOM 895 O O . GLY A 1 106 ? -0.630 1.338 32.405 1.00 60.47 106 GLY A O 1
ATOM 896 N N . GLN A 1 107 ? -0.270 3.115 33.727 1.00 62.25 107 GLN A N 1
ATOM 897 C CA . GLN A 1 107 ? 1.103 3.312 33.263 1.00 62.25 107 GLN A CA 1
ATOM 898 C C . GLN A 1 107 ? 1.970 2.130 33.731 1.00 62.25 107 GLN A C 1
ATOM 900 O O . GLN A 1 107 ? 1.903 1.752 34.904 1.00 62.25 107 GLN A O 1
ATOM 905 N N . PRO A 1 108 ? 2.786 1.529 32.849 1.00 62.38 108 PRO A N 1
ATOM 906 C CA . PRO A 1 108 ? 3.684 0.458 33.247 1.00 62.38 108 PRO A CA 1
ATOM 907 C C . PRO A 1 108 ? 4.566 0.897 34.425 1.00 62.38 108 PRO A C 1
ATOM 909 O O . PRO A 1 108 ? 5.210 1.939 34.359 1.00 62.38 108 PRO A O 1
ATOM 912 N N . THR A 1 109 ? 4.659 0.071 35.473 1.00 66.81 109 THR A N 1
ATOM 913 C CA . THR A 1 109 ? 5.574 0.272 36.622 1.00 66.81 109 THR A CA 1
ATOM 914 C C . THR A 1 109 ? 7.055 0.163 36.228 1.00 66.81 109 THR A C 1
ATOM 916 O O . THR A 1 109 ? 7.943 0.261 37.069 1.00 66.81 109 THR A O 1
ATOM 919 N N . TRP A 1 110 ? 7.341 -0.076 34.948 1.00 67.44 110 TRP A N 1
ATOM 920 C CA . TRP A 1 110 ? 8.689 -0.154 34.413 1.00 67.44 110 TRP A CA 1
ATOM 921 C C . TRP A 1 110 ? 9.367 1.213 34.506 1.00 67.44 110 TRP A C 1
ATOM 923 O O . TRP A 1 110 ? 9.069 2.135 33.748 1.00 67.44 110 TRP A O 1
ATOM 933 N N . VAL A 1 111 ? 10.307 1.327 35.441 1.00 66.06 111 VAL A N 1
ATOM 934 C CA . VAL A 1 111 ? 11.229 2.458 35.535 1.00 66.06 111 VAL A CA 1
ATOM 935 C C . VAL A 1 111 ? 12.424 2.166 34.632 1.00 66.06 111 VAL A C 1
ATOM 937 O O . VAL A 1 111 ? 12.948 1.054 34.616 1.00 66.06 111 VAL A O 1
ATOM 940 N N . ASN A 1 112 ? 12.854 3.153 33.847 1.00 64.69 112 ASN A N 1
ATOM 941 C CA . ASN A 1 112 ? 14.066 3.017 33.047 1.00 64.69 112 ASN A CA 1
ATOM 942 C C . ASN A 1 112 ? 15.289 2.955 33.984 1.00 64.69 112 ASN A C 1
ATOM 944 O O . ASN A 1 112 ? 15.586 3.940 34.653 1.00 64.69 112 ASN A O 1
ATOM 948 N N . GLU A 1 113 ? 15.996 1.821 34.025 1.00 64.81 113 GLU A N 1
ATOM 949 C CA . GLU A 1 113 ? 17.265 1.674 34.769 1.00 64.81 113 GLU A CA 1
ATOM 950 C C . GLU A 1 113 ? 18.473 2.293 34.034 1.00 64.81 113 GLU A C 1
ATOM 952 O O . GLU A 1 113 ? 19.593 2.292 34.541 1.00 64.81 113 GLU A O 1
ATOM 957 N N . GLY A 1 114 ? 18.270 2.802 32.816 1.00 64.12 114 GLY A N 1
ATOM 958 C CA . GLY A 1 114 ? 19.312 3.407 31.994 1.00 64.12 114 GLY A CA 1
ATOM 959 C C . GLY A 1 114 ? 19.651 4.847 32.404 1.00 64.12 114 GLY A C 1
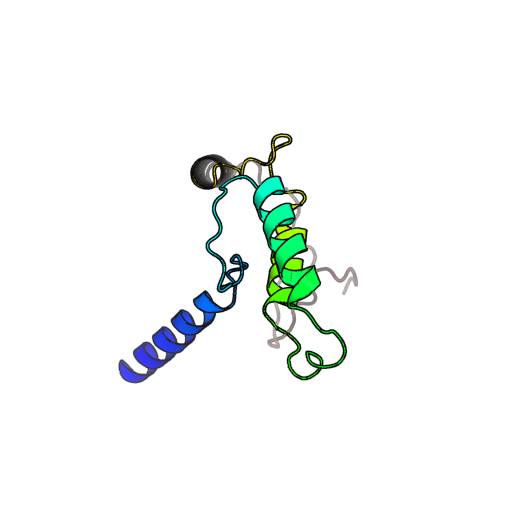ATOM 960 O O . GLY A 1 114 ? 18.947 5.465 33.204 1.00 64.12 114 GLY A O 1
ATOM 961 N N . PRO A 1 115 ? 20.745 5.416 31.862 1.00 61.38 115 PRO A N 1
ATOM 962 C CA . PRO A 1 115 ? 21.289 6.692 32.317 1.00 61.38 115 PRO A CA 1
ATOM 963 C C . PRO A 1 115 ? 20.259 7.828 32.227 1.00 61.38 115 PRO A C 1
ATOM 965 O O . PRO A 1 115 ? 19.865 8.259 31.146 1.00 61.38 115 PRO A O 1
ATOM 968 N N . SER A 1 116 ? 19.861 8.351 33.389 1.00 61.88 116 SER A N 1
ATOM 969 C CA . SER A 1 116 ? 18.854 9.414 33.527 1.00 61.88 116 SER A CA 1
ATOM 970 C C . SER A 1 116 ? 19.405 10.822 33.274 1.00 61.88 116 SER A C 1
ATOM 972 O O . SER A 1 116 ? 18.648 11.793 33.230 1.00 61.88 116 SER A O 1
ATOM 974 N N . LYS A 1 117 ? 20.727 10.952 33.103 1.00 59.03 117 LYS A N 1
ATOM 975 C CA . LYS A 1 117 ? 21.413 12.210 32.792 1.00 59.03 117 LYS A CA 1
ATOM 976 C C . LYS A 1 117 ? 22.542 11.953 31.797 1.00 59.03 117 LYS A C 1
ATOM 978 O O . LYS A 1 117 ? 23.393 11.102 32.035 1.00 59.03 117 LYS A O 1
ATOM 983 N N . ASN A 1 118 ? 22.570 12.729 30.716 1.00 58.91 118 ASN A N 1
ATOM 984 C CA . ASN A 1 118 ? 23.684 12.771 29.773 1.00 58.91 118 ASN A CA 1
ATOM 985 C C . ASN A 1 118 ? 24.461 14.085 29.971 1.00 58.91 118 ASN A C 1
ATOM 987 O O . ASN A 1 118 ? 23.994 15.126 29.509 1.00 58.91 118 ASN A O 1
ATOM 991 N N . PRO A 1 119 ? 25.619 14.070 30.652 1.00 59.28 119 PRO A N 1
ATOM 992 C CA . PRO A 1 119 ? 26.390 15.287 30.890 1.00 59.28 119 PRO A CA 1
ATOM 993 C C . PRO A 1 119 ? 27.070 15.849 29.629 1.00 59.28 119 PRO A C 1
ATOM 995 O O . PRO A 1 119 ? 27.420 17.024 29.628 1.00 59.28 119 PRO A O 1
ATOM 998 N N . ASN A 1 120 ? 27.229 15.063 28.554 1.00 58.28 120 ASN A N 1
ATOM 999 C CA . ASN A 1 120 ? 28.112 15.419 27.434 1.00 58.28 120 ASN A CA 1
ATOM 1000 C C . ASN A 1 120 ? 27.433 15.586 26.066 1.00 58.28 120 ASN A C 1
ATOM 1002 O O . ASN A 1 120 ? 28.134 15.879 25.105 1.00 58.28 120 ASN A O 1
ATOM 1006 N N . GLY A 1 121 ? 26.105 15.450 25.967 1.00 57.78 121 GLY A N 1
ATOM 1007 C CA . GLY A 1 121 ? 25.354 15.670 24.722 1.00 57.78 121 GLY A CA 1
ATOM 1008 C C . GLY A 1 121 ? 25.688 14.655 23.617 1.00 57.78 121 GLY A C 1
ATOM 1009 O O . GLY A 1 121 ? 26.741 14.695 22.993 1.00 57.78 121 GLY A O 1
ATOM 1010 N N . GLY A 1 122 ? 24.776 13.724 23.339 1.00 67.38 122 GLY A N 1
ATOM 1011 C CA . GLY A 1 122 ? 24.981 12.690 22.320 1.00 67.38 122 GLY A CA 1
ATOM 1012 C C . GLY A 1 122 ? 23.947 11.568 22.396 1.00 67.38 122 GLY A C 1
ATOM 1013 O O . GLY A 1 122 ? 22.953 11.685 23.112 1.00 67.38 122 GLY A O 1
ATOM 1014 N N . TYR A 1 123 ? 24.181 10.478 21.659 1.00 59.16 123 TYR A N 1
ATOM 1015 C CA . TYR A 1 123 ? 23.309 9.301 21.662 1.00 59.16 123 TYR A CA 1
ATOM 1016 C C . TYR A 1 123 ? 23.212 8.681 23.064 1.00 59.16 123 TYR A C 1
ATOM 1018 O O . TYR A 1 123 ? 24.221 8.347 23.680 1.00 59.16 123 TYR A O 1
ATOM 1026 N N . TRP A 1 124 ? 21.984 8.504 23.550 1.00 60.22 124 TRP A N 1
ATOM 1027 C CA . TRP A 1 124 ? 21.687 8.187 24.952 1.00 60.22 124 TRP A CA 1
ATOM 1028 C C . TRP A 1 124 ? 21.906 6.722 25.339 1.00 60.22 124 TRP A C 1
ATOM 1030 O O . TRP A 1 124 ? 21.740 6.368 26.501 1.00 60.22 124 TRP A O 1
ATOM 1040 N N . GLY A 1 125 ? 22.256 5.847 24.388 1.00 58.09 125 GLY A N 1
ATOM 1041 C CA . GLY A 1 125 ? 22.496 4.428 24.677 1.00 58.09 125 GLY A CA 1
ATOM 1042 C C . GLY A 1 125 ? 21.298 3.713 25.315 1.00 58.09 125 GLY A C 1
ATOM 1043 O O . GLY A 1 125 ? 21.485 2.668 25.937 1.00 58.09 125 GLY A O 1
ATOM 1044 N N . MET A 1 126 ? 20.092 4.278 25.180 1.00 55.97 126 MET A N 1
ATOM 1045 C CA . MET A 1 126 ? 18.865 3.769 25.785 1.00 55.97 126 MET A CA 1
ATOM 1046 C C . MET A 1 126 ? 18.634 2.335 25.285 1.00 55.97 126 MET A C 1
ATOM 1048 O O . MET A 1 126 ? 18.541 2.111 24.080 1.00 55.97 126 MET A O 1
ATOM 1052 N N . GLY A 1 127 ? 18.651 1.362 26.204 1.00 53.28 127 GLY A N 1
ATOM 1053 C CA . GLY A 1 127 ? 18.600 -0.076 25.895 1.00 53.28 127 GLY A CA 1
ATOM 1054 C C . GLY A 1 127 ? 19.915 -0.857 26.066 1.00 53.28 127 GLY A C 1
ATOM 1055 O O . GLY A 1 127 ? 19.935 -2.058 25.810 1.00 53.28 127 GLY A O 1
ATOM 1056 N N . ARG A 1 128 ? 21.022 -0.237 26.507 1.00 59.31 128 ARG A N 1
ATOM 1057 C CA . ARG A 1 128 ? 22.253 -0.966 26.878 1.00 59.31 128 ARG A CA 1
ATOM 1058 C C . ARG A 1 128 ? 22.210 -1.413 28.345 1.00 59.31 128 ARG A C 1
ATOM 1060 O O . ARG A 1 128 ? 22.247 -0.583 29.240 1.00 59.31 128 ARG A O 1
ATOM 1067 N N . THR A 1 129 ? 22.225 -2.724 28.586 1.00 51.97 129 THR A N 1
ATOM 1068 C CA . THR A 1 129 ? 22.216 -3.382 29.914 1.00 51.97 129 THR A CA 1
ATOM 1069 C C . THR A 1 129 ? 23.581 -3.426 30.609 1.00 51.97 129 THR A C 1
ATOM 1071 O O . THR A 1 129 ? 23.853 -4.316 31.413 1.00 51.97 129 THR A O 1
ATOM 1074 N N . LYS A 1 130 ? 24.488 -2.496 30.300 1.00 49.44 130 LYS A N 1
ATOM 1075 C CA . LYS A 1 130 ? 25.782 -2.463 30.988 1.00 49.44 130 LYS A CA 1
ATOM 1076 C C . LYS A 1 130 ? 25.602 -1.643 32.259 1.00 49.44 130 LYS A C 1
ATOM 1078 O O . LYS A 1 130 ? 25.572 -0.419 32.182 1.00 49.44 130 LYS A O 1
ATOM 1083 N N . HIS A 1 131 ? 25.420 -2.343 33.379 1.00 46.31 131 HIS A N 1
ATOM 1084 C CA . HIS A 1 131 ? 25.533 -1.778 34.723 1.00 46.31 131 HIS A CA 1
ATOM 1085 C C . HIS A 1 131 ? 26.829 -0.954 34.800 1.00 46.31 131 HIS A C 1
ATOM 1087 O O . HIS A 1 131 ? 27.894 -1.455 34.426 1.00 46.31 131 HIS A O 1
ATOM 1093 N N . VAL A 1 132 ? 26.713 0.299 35.231 1.00 48.62 132 VAL A N 1
ATOM 1094 C CA . VAL A 1 132 ? 27.832 1.140 35.678 1.00 48.62 132 VAL A CA 1
ATOM 1095 C C . VAL A 1 132 ? 27.785 1.217 37.188 1.00 48.62 132 VAL A C 1
ATOM 1097 O O . VAL A 1 132 ? 26.666 1.417 37.708 1.00 48.62 132 VAL A O 1
#

Foldseek 3Di:
DVVVVVVVVVVVVVVVVPPDLDQFDDPDDQDDQFLVSSCVVVVVVCVPVPDPVVPPPDPDDNVNSNVSSNVVCVVQADPRRHHDPPVVVVVVVVVVVVVVVPCPVPPPPDDQPADPDDPDDDDRPRPDPDDD

Radius of gyration: 23.6 Å; chains: 1; bounding box: 42×46×60 Å

Sequence (132 aa):
MKKHLLFLAICLLCQIAGISQTLPEVDTPITSRNYFEICQQLDAYFADEYDADEDTECWDNSFVKYQRWKWWWRDRVQTDGAFPNLRAQWLDYQKHFVAAAQNRDGQPTWVNEGPSKNPNGGYWGMGRTKHV

Secondary structure (DSSP, 8-state):
-HHHHHHHHHHHHHTTGGG--PPPP-SS----SSHHHHHHHHHHHHHHH--TTTGGG-TT-HHHHHHHHHHHHHTTS-TTSPPP-HHHHHHHHHHHHHHHHH-STT-------S-S--SS-S---TT-----